Protein AF-A0A160HZS5-F1 (afdb_monomer)

Secondary structure (DSSP, 8-state):
-EEEEETTTTEEEEESGGG-SHHHHHHHHHHHHHH-GGGGGSEEEEE--S-SSPPPHHHHHHHHHH--SPPSS-EEEEEE---TTHHHHHHHHHHHSTTEEEEEES-HHHHHHHHHHHHHHHHHHHHT-

Structure (mmCIF, N/CA/C/O backbone):
data_AF-A0A160HZS5-F1
#
_entry.id   AF-A0A160HZS5-F1
#
loop_
_atom_site.group_PDB
_atom_site.id
_atom_site.type_symbol
_atom_site.label_atom_id
_atom_site.label_alt_id
_atom_site.label_comp_id
_atom_site.label_asym_id
_atom_site.label_entity_id
_atom_site.label_seq_id
_atom_site.pdbx_PDB_ins_code
_atom_site.Car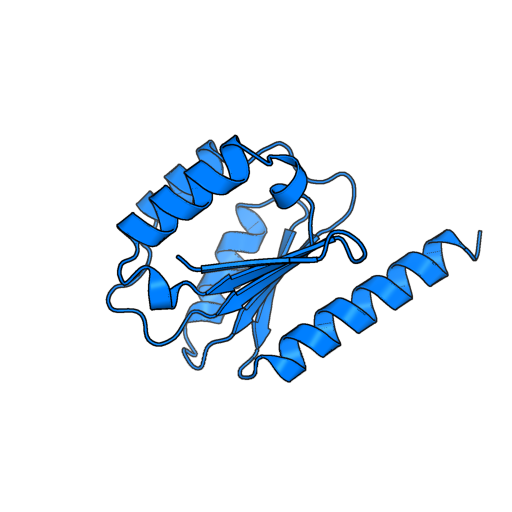tn_x
_atom_site.Cartn_y
_atom_site.Cartn_z
_atom_site.occupancy
_atom_site.B_iso_or_equiv
_atom_site.auth_seq_id
_atom_site.auth_comp_id
_atom_site.auth_asym_id
_atom_site.auth_atom_id
_atom_site.pdbx_PDB_model_num
ATOM 1 N N . MET A 1 1 ? -2.031 -5.397 -12.627 1.00 92.12 1 MET A N 1
ATOM 2 C CA . MET A 1 1 ? -2.002 -5.364 -11.156 1.00 92.12 1 MET A CA 1
ATOM 3 C C . MET A 1 1 ? -3.287 -5.983 -10.649 1.00 92.12 1 MET A C 1
ATOM 5 O O . MET A 1 1 ? -4.356 -5.501 -11.009 1.00 92.12 1 MET A O 1
ATOM 9 N N . ARG A 1 2 ? -3.185 -7.073 -9.895 1.00 94.38 2 ARG A N 1
ATOM 10 C CA . ARG A 1 2 ? -4.289 -7.700 -9.173 1.00 94.38 2 ARG A CA 1
ATOM 11 C C . ARG A 1 2 ? -4.394 -7.054 -7.798 1.00 94.38 2 ARG A C 1
ATOM 13 O O . ARG A 1 2 ? -3.390 -6.608 -7.243 1.00 94.38 2 ARG A O 1
ATOM 20 N N . TYR A 1 3 ? -5.607 -6.997 -7.275 1.00 96.19 3 TYR A N 1
ATOM 21 C CA . TYR A 1 3 ? -5.862 -6.504 -5.934 1.00 96.19 3 TYR A CA 1
ATOM 22 C C . TYR A 1 3 ? -7.100 -7.171 -5.341 1.00 96.19 3 TYR A C 1
ATOM 24 O O . TYR A 1 3 ? -7.973 -7.642 -6.070 1.00 96.19 3 TYR A O 1
ATOM 32 N N . GLU A 1 4 ? -7.169 -7.173 -4.018 1.00 96.88 4 GLU A N 1
ATOM 33 C CA . GLU A 1 4 ? -8.316 -7.614 -3.232 1.00 96.88 4 GLU A CA 1
ATOM 34 C C . GLU A 1 4 ? -8.655 -6.520 -2.212 1.00 96.88 4 GLU A C 1
ATOM 36 O O . GLU A 1 4 ? -7.766 -5.912 -1.614 1.00 96.88 4 GLU A O 1
ATOM 41 N N . ILE A 1 5 ? -9.947 -6.235 -2.051 1.00 97.12 5 ILE A N 1
ATOM 42 C CA . ILE A 1 5 ? -10.465 -5.216 -1.133 1.00 97.12 5 ILE A CA 1
ATOM 43 C C . ILE A 1 5 ? -11.285 -5.938 -0.071 1.00 97.12 5 ILE A C 1
ATOM 45 O O . ILE A 1 5 ? -12.348 -6.483 -0.365 1.00 97.12 5 ILE A O 1
ATOM 49 N N . ASP A 1 6 ? -10.812 -5.891 1.168 1.00 95.12 6 ASP A N 1
ATOM 50 C CA . ASP A 1 6 ? -11.575 -6.310 2.336 1.00 95.12 6 ASP A CA 1
ATOM 51 C C . ASP A 1 6 ? -12.248 -5.074 2.943 1.00 95.12 6 ASP A C 1
ATOM 53 O O . ASP A 1 6 ? -11.657 -4.330 3.729 1.00 95.12 6 ASP A O 1
ATOM 57 N N . GLU A 1 7 ? -13.494 -4.833 2.537 1.00 95.06 7 GLU A N 1
ATOM 58 C CA . GLU A 1 7 ? -14.312 -3.705 3.002 1.00 95.06 7 GLU A CA 1
ATOM 59 C C . GLU A 1 7 ? -14.608 -3.786 4.509 1.00 95.06 7 GLU A C 1
ATOM 61 O O . GLU A 1 7 ? -14.648 -2.761 5.195 1.00 95.06 7 GLU A O 1
ATOM 66 N N . ALA A 1 8 ? -14.793 -5.001 5.040 1.00 90.81 8 ALA A N 1
ATOM 67 C CA . ALA A 1 8 ? -15.165 -5.216 6.436 1.00 90.81 8 ALA A CA 1
ATOM 68 C C . ALA A 1 8 ? -14.028 -4.799 7.372 1.00 90.81 8 ALA A C 1
ATOM 70 O O . ALA A 1 8 ? -14.256 -4.126 8.380 1.00 90.81 8 ALA A O 1
ATOM 71 N N . ASN A 1 9 ? -12.800 -5.146 6.994 1.00 90.31 9 ASN A N 1
ATOM 72 C CA . ASN A 1 9 ? -11.610 -4.805 7.757 1.00 90.31 9 ASN A CA 1
ATOM 73 C C . ASN A 1 9 ? -10.929 -3.524 7.266 1.00 90.31 9 ASN A C 1
ATOM 75 O O . ASN A 1 9 ? -10.013 -3.040 7.924 1.00 90.31 9 ASN A O 1
ATOM 79 N N . ARG A 1 10 ? -11.370 -2.932 6.152 1.00 94.69 10 ARG A N 1
ATOM 80 C CA . ARG A 1 10 ? -10.716 -1.783 5.506 1.00 94.69 10 ARG A CA 1
ATOM 81 C C . ARG A 1 10 ? -9.245 -2.069 5.195 1.00 94.69 10 ARG A C 1
ATOM 83 O O . ARG A 1 10 ? -8.351 -1.325 5.614 1.00 94.69 10 ARG A O 1
ATOM 90 N N . VAL A 1 11 ? -9.008 -3.172 4.486 1.00 96.62 11 VAL A N 1
ATOM 91 C CA . VAL A 1 11 ? -7.679 -3.591 4.020 1.00 96.62 11 VAL A CA 1
ATOM 92 C C . VAL A 1 11 ? -7.663 -3.659 2.501 1.00 96.62 11 VAL A C 1
ATOM 94 O O . VAL A 1 11 ? -8.572 -4.214 1.889 1.00 96.62 11 VAL A O 1
ATOM 97 N N . LEU A 1 12 ? -6.611 -3.112 1.898 1.00 97.62 12 LEU A N 1
ATOM 98 C CA . LEU A 1 12 ? -6.304 -3.290 0.484 1.00 97.62 12 LEU A CA 1
ATOM 99 C C . LEU A 1 12 ? -5.104 -4.227 0.344 1.00 97.62 12 LEU A C 1
ATOM 101 O O . LEU A 1 12 ? -4.026 -3.948 0.866 1.00 97.62 12 LEU A O 1
ATOM 105 N N . MET A 1 13 ? -5.278 -5.317 -0.389 1.00 97.12 13 MET A N 1
ATOM 106 C CA . MET A 1 13 ? -4.192 -6.209 -0.775 1.00 97.12 13 MET A CA 1
ATOM 107 C C . MET A 1 13 ? -3.815 -5.946 -2.231 1.00 97.12 13 MET A C 1
ATOM 109 O O . MET A 1 13 ? -4.682 -5.952 -3.102 1.00 97.12 13 MET A O 1
ATOM 113 N N . LEU A 1 14 ? -2.533 -5.711 -2.498 1.00 96.50 14 LEU A N 1
ATOM 114 C CA . LEU A 1 14 ? -1.991 -5.432 -3.824 1.00 96.50 14 LEU A CA 1
ATOM 115 C C . LEU A 1 14 ? -0.945 -6.478 -4.197 1.00 96.50 14 LEU A C 1
ATOM 117 O O . LEU A 1 14 ? 0.009 -6.695 -3.457 1.00 96.50 14 LEU A O 1
ATOM 121 N N . ASP A 1 15 ? -1.087 -7.049 -5.388 1.00 93.81 15 ASP A N 1
ATOM 122 C CA . ASP A 1 15 ? -0.062 -7.865 -6.034 1.00 93.81 15 ASP A CA 1
ATOM 123 C C . ASP A 1 15 ? 0.577 -7.036 -7.155 1.00 93.81 15 ASP A C 1
ATOM 125 O O . ASP A 1 15 ? 0.014 -6.890 -8.254 1.00 93.81 15 ASP A O 1
ATOM 129 N N . LEU A 1 16 ? 1.758 -6.478 -6.865 1.00 91.62 16 LEU A N 1
ATOM 130 C CA . LEU A 1 16 ? 2.505 -5.655 -7.816 1.00 91.62 16 LEU A CA 1
ATOM 131 C C . LEU A 1 16 ? 3.143 -6.497 -8.926 1.00 91.62 16 LEU A C 1
ATOM 133 O O . LEU A 1 16 ? 3.223 -6.037 -10.066 1.00 91.62 16 LEU A O 1
ATOM 137 N N . VAL A 1 17 ? 3.508 -7.746 -8.626 1.00 86.88 17 VAL A N 1
ATOM 138 C CA . VAL A 1 17 ? 4.155 -8.694 -9.550 1.00 86.88 17 VAL A CA 1
ATOM 139 C C . VAL A 1 17 ? 3.323 -8.867 -10.812 1.00 86.88 17 VAL A C 1
ATOM 141 O O . VAL A 1 17 ? 3.826 -8.790 -11.932 1.00 86.88 17 VAL A O 1
ATOM 144 N N . SER A 1 18 ? 2.009 -9.011 -10.647 1.00 89.19 18 SER A N 1
ATOM 145 C CA . SER A 1 18 ? 1.072 -9.150 -11.768 1.00 89.19 18 SER A CA 1
ATOM 146 C C . SER A 1 18 ? 0.988 -7.931 -12.701 1.00 89.19 18 SER A C 1
ATOM 148 O O . SER A 1 18 ? 0.359 -8.006 -13.758 1.00 89.19 18 SER A O 1
ATOM 150 N N . ALA A 1 19 ? 1.534 -6.772 -12.318 1.00 86.94 19 ALA A N 1
ATOM 151 C CA . ALA A 1 19 ? 1.624 -5.605 -13.193 1.00 86.94 19 ALA A CA 1
ATOM 152 C C . ALA A 1 19 ? 2.845 -5.671 -14.124 1.00 86.94 19 ALA A C 1
ATOM 154 O O . ALA A 1 19 ? 2.769 -5.175 -15.252 1.00 86.94 19 ALA A O 1
ATOM 155 N N . GLY A 1 20 ? 3.933 -6.298 -13.667 1.00 85.81 20 GLY A N 1
ATOM 156 C CA . GLY A 1 20 ? 5.133 -6.578 -14.451 1.00 85.81 20 GLY A CA 1
ATOM 157 C C . GLY A 1 20 ? 5.977 -5.367 -14.858 1.00 85.81 20 GLY A C 1
ATOM 158 O O . GLY A 1 20 ? 6.850 -5.549 -15.693 1.00 85.81 20 GLY A O 1
ATOM 159 N N . SER A 1 21 ? 5.693 -4.155 -14.363 1.00 90.44 21 SER A N 1
ATOM 160 C CA . SER A 1 21 ? 6.647 -3.033 -14.354 1.00 90.44 21 SER A CA 1
ATOM 161 C C . SER A 1 21 ? 6.247 -1.932 -13.367 1.00 90.44 21 SER A C 1
ATOM 163 O O . SER A 1 21 ? 5.056 -1.774 -13.070 1.00 90.44 21 SER A O 1
ATOM 165 N N . ALA A 1 22 ? 7.204 -1.126 -12.906 1.00 90.62 22 ALA A N 1
ATOM 166 C CA . ALA A 1 22 ? 6.969 -0.001 -11.998 1.00 90.62 22 ALA A CA 1
ATOM 167 C C . ALA A 1 22 ? 6.006 1.049 -12.589 1.00 90.62 22 ALA A C 1
ATOM 169 O O . ALA A 1 22 ? 5.088 1.505 -11.903 1.00 90.62 22 ALA A O 1
ATOM 170 N N . ASP A 1 23 ? 6.129 1.363 -13.883 1.00 93.44 23 ASP A N 1
ATOM 171 C CA . ASP A 1 23 ? 5.210 2.275 -14.585 1.00 93.44 23 ASP A CA 1
ATOM 172 C C . ASP A 1 23 ? 3.764 1.753 -14.583 1.00 93.44 23 ASP A C 1
ATOM 174 O O . ASP A 1 23 ? 2.807 2.500 -14.354 1.00 93.44 23 ASP A O 1
ATOM 178 N N . ARG A 1 24 ? 3.583 0.447 -14.823 1.00 94.38 24 ARG A N 1
ATOM 179 C CA . ARG A 1 24 ? 2.256 -0.185 -14.824 1.00 94.38 24 ARG A CA 1
ATOM 180 C C . ARG A 1 24 ? 1.672 -0.260 -13.422 1.00 94.38 24 ARG A C 1
ATOM 182 O O . ARG A 1 24 ? 0.465 -0.067 -13.276 1.00 94.38 24 ARG A O 1
ATOM 189 N N . VAL A 1 25 ? 2.505 -0.511 -12.410 1.00 94.25 25 VAL A N 1
ATOM 190 C CA . VAL A 1 25 ? 2.112 -0.425 -10.997 1.00 94.25 25 VAL A CA 1
ATOM 191 C C . VAL A 1 25 ? 1.628 0.981 -10.672 1.00 94.25 25 VAL A C 1
ATOM 193 O O . VAL A 1 25 ? 0.524 1.123 -10.147 1.00 94.25 25 VAL A O 1
ATOM 196 N N . LEU A 1 26 ? 2.404 2.014 -11.017 1.00 95.25 26 LEU A N 1
ATOM 197 C CA . LEU A 1 26 ? 2.040 3.403 -10.749 1.00 95.25 26 LEU A CA 1
ATOM 198 C C . LEU A 1 26 ? 0.706 3.746 -11.406 1.00 95.25 26 LEU A C 1
ATOM 200 O O . LEU A 1 26 ? -0.203 4.209 -10.720 1.00 95.25 26 LEU A O 1
ATOM 204 N N . LYS A 1 27 ? 0.568 3.476 -12.710 1.00 96.44 27 LYS A N 1
ATOM 205 C CA . LYS A 1 27 ? -0.671 3.751 -13.444 1.00 96.44 27 LYS A CA 1
ATOM 206 C C . LYS A 1 27 ? -1.865 3.056 -12.788 1.00 96.44 27 LYS A C 1
ATOM 208 O O . LYS A 1 27 ? -2.863 3.705 -12.505 1.00 96.44 27 LYS A O 1
ATOM 213 N N . ALA A 1 28 ? -1.757 1.754 -12.522 1.00 96.12 28 ALA A N 1
ATOM 214 C CA . ALA A 1 28 ? -2.852 0.984 -11.938 1.00 96.12 28 ALA A CA 1
ATOM 215 C C . ALA A 1 28 ? -3.201 1.442 -10.512 1.00 96.12 28 ALA A C 1
ATOM 217 O O . ALA A 1 28 ? -4.374 1.468 -10.150 1.00 96.12 28 ALA A O 1
ATOM 218 N N . THR A 1 29 ? -2.200 1.825 -9.715 1.00 95.94 29 THR A N 1
ATOM 219 C CA . THR A 1 29 ? -2.405 2.330 -8.349 1.00 95.94 29 THR A CA 1
ATOM 220 C C . THR A 1 29 ? -3.092 3.690 -8.367 1.00 95.94 29 THR A C 1
ATOM 222 O O . THR A 1 29 ? -4.076 3.872 -7.657 1.00 95.94 29 THR A O 1
ATOM 225 N N . VAL A 1 30 ? -2.620 4.623 -9.203 1.00 96.69 30 VAL A N 1
ATOM 226 C CA . VAL A 1 30 ? -3.225 5.953 -9.369 1.00 96.69 30 VAL A CA 1
ATOM 227 C C . VAL A 1 30 ? -4.660 5.833 -9.873 1.00 96.69 30 VAL A C 1
ATOM 229 O O . VAL A 1 30 ? -5.554 6.451 -9.297 1.00 96.69 30 VAL A O 1
ATOM 232 N N . ASP A 1 31 ? -4.902 5.002 -10.890 1.00 96.62 31 ASP A N 1
ATOM 233 C CA . ASP A 1 31 ? -6.252 4.737 -11.389 1.00 96.62 31 ASP A CA 1
ATOM 234 C C . ASP A 1 31 ? -7.150 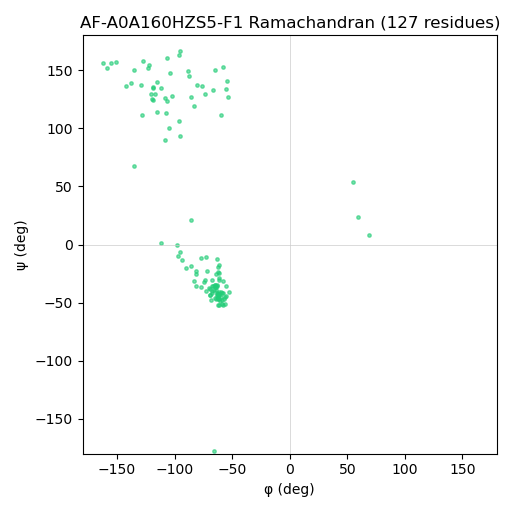4.213 -10.253 1.00 96.62 31 ASP A C 1
ATOM 236 O O . ASP A 1 31 ? -8.249 4.730 -10.054 1.00 96.62 31 ASP A O 1
ATOM 240 N N . LEU A 1 32 ? -6.680 3.245 -9.458 1.00 96.25 32 LEU A N 1
ATOM 241 C CA . LEU A 1 32 ? -7.450 2.668 -8.353 1.00 96.25 32 LEU A CA 1
ATOM 242 C C . LEU A 1 32 ? -7.815 3.711 -7.286 1.00 96.25 32 LEU A C 1
ATOM 244 O O . LEU A 1 32 ? -8.991 3.848 -6.947 1.00 96.25 32 LEU A O 1
ATOM 248 N N . ILE A 1 33 ? -6.840 4.468 -6.776 1.00 95.50 33 ILE A N 1
ATOM 249 C CA . ILE A 1 33 ? -7.096 5.456 -5.715 1.00 95.50 33 ILE A CA 1
ATOM 250 C C . ILE A 1 33 ? -7.858 6.683 -6.225 1.00 95.50 33 ILE A C 1
ATOM 252 O O . ILE A 1 33 ? -8.541 7.336 -5.447 1.00 95.50 33 ILE A O 1
ATOM 256 N N . THR A 1 34 ? -7.810 6.974 -7.527 1.00 95.19 34 THR A N 1
ATOM 257 C CA . THR A 1 34 ? -8.649 8.020 -8.132 1.00 95.19 34 THR A CA 1
ATOM 258 C C . THR A 1 34 ? -10.125 7.620 -8.110 1.00 95.19 34 THR A C 1
ATOM 260 O O . THR A 1 34 ? -10.985 8.445 -7.813 1.00 95.19 34 THR A O 1
ATOM 263 N N . HIS A 1 35 ? -10.432 6.347 -8.384 1.00 95.62 35 HIS A N 1
ATOM 264 C CA . HIS A 1 35 ? -11.810 5.839 -8.362 1.00 95.62 35 HIS A CA 1
ATOM 265 C C . HIS A 1 35 ? -12.312 5.505 -6.948 1.00 95.62 35 HIS A C 1
ATOM 267 O O . HIS A 1 35 ? -13.520 5.507 -6.715 1.00 95.62 35 HIS A O 1
ATOM 273 N N . ARG A 1 36 ? -11.407 5.192 -6.015 1.00 95.50 36 ARG A N 1
ATOM 274 C CA . ARG A 1 36 ? -11.706 4.796 -4.629 1.00 95.50 36 ARG A CA 1
ATOM 275 C C . ARG A 1 36 ? -10.766 5.529 -3.647 1.00 95.50 36 ARG A C 1
ATOM 277 O O . ARG A 1 36 ? -9.895 4.898 -3.038 1.00 95.50 36 ARG A O 1
ATOM 284 N N . PRO A 1 37 ? -10.883 6.862 -3.498 1.00 94.50 37 PRO A N 1
ATOM 285 C CA . PRO A 1 37 ? -9.940 7.674 -2.717 1.00 94.50 37 PRO A CA 1
ATOM 286 C C . PRO A 1 37 ? -9.885 7.312 -1.230 1.00 94.50 37 PRO A C 1
ATOM 288 O O . PRO A 1 37 ? -8.869 7.533 -0.568 1.00 94.50 37 PRO A O 1
ATOM 291 N N . GLU A 1 38 ? -10.940 6.711 -0.683 1.00 94.38 38 GLU A N 1
ATOM 292 C CA . GLU A 1 38 ? -10.968 6.224 0.692 1.00 94.38 38 GLU A CA 1
ATOM 293 C C . GLU A 1 38 ? -9.916 5.142 0.968 1.00 94.38 38 GLU A C 1
ATOM 295 O O . GLU A 1 38 ? -9.460 5.034 2.110 1.00 94.38 38 GLU A O 1
ATOM 300 N N . LEU A 1 39 ? -9.462 4.402 -0.054 1.00 95.50 39 LEU A N 1
ATOM 301 C CA . LEU A 1 39 ? -8.427 3.374 0.087 1.00 95.50 39 LEU A CA 1
ATOM 302 C C . LEU A 1 39 ? -7.098 3.961 0.573 1.00 95.50 39 LEU A C 1
ATOM 304 O O . LEU A 1 39 ? -6.369 3.297 1.307 1.00 95.50 39 LEU A O 1
ATOM 308 N N . CYS A 1 40 ? -6.797 5.228 0.274 1.00 94.62 40 CYS A N 1
ATOM 309 C CA . CYS A 1 40 ? -5.612 5.917 0.799 1.00 94.62 40 CYS A CA 1
ATOM 310 C C . CYS A 1 40 ? -5.607 6.020 2.333 1.00 94.62 40 CYS A C 1
ATOM 312 O O . CYS A 1 40 ? -4.553 6.250 2.932 1.00 94.62 40 CYS A O 1
ATOM 314 N N . SER A 1 41 ? -6.761 5.828 2.983 1.00 93.81 41 SER A N 1
ATOM 315 C CA . SER A 1 41 ? -6.904 5.831 4.443 1.00 93.81 41 SER A CA 1
ATOM 316 C C . SER A 1 41 ? -6.915 4.444 5.091 1.00 93.81 41 SER A C 1
ATOM 318 O O . SER A 1 41 ? -7.022 4.340 6.314 1.00 93.81 41 SER A O 1
ATOM 320 N N . TRP A 1 42 ? -6.811 3.391 4.282 1.00 95.44 42 TRP A N 1
ATOM 321 C CA . TRP A 1 42 ? -6.891 1.997 4.709 1.00 95.44 42 TRP A CA 1
ATOM 322 C C . TRP A 1 42 ? -5.514 1.380 4.927 1.00 95.44 42 TRP A C 1
ATOM 324 O O . TRP A 1 42 ? -4.503 1.898 4.442 1.00 95.44 42 TRP A O 1
ATOM 334 N N . ASP A 1 43 ? -5.473 0.255 5.635 1.00 97.06 43 ASP A N 1
ATOM 335 C CA . ASP A 1 43 ? -4.241 -0.517 5.771 1.00 97.06 43 ASP A CA 1
ATOM 336 C C . ASP A 1 43 ? -3.973 -1.286 4.469 1.00 97.06 43 ASP A C 1
ATOM 338 O O . ASP A 1 43 ? -4.894 -1.810 3.844 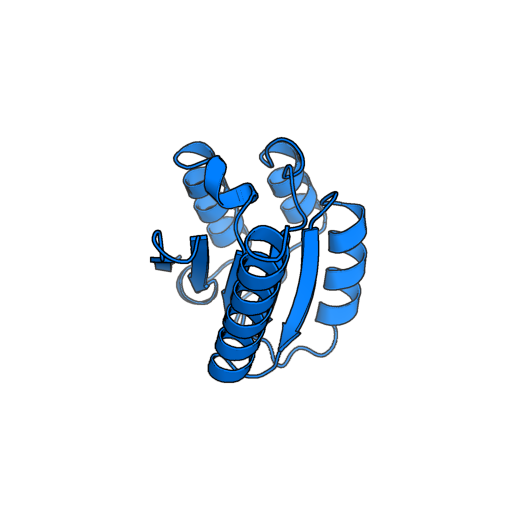1.00 97.06 43 ASP A O 1
ATOM 342 N N . TRP A 1 44 ? -2.724 -1.293 4.010 1.00 97.69 44 TRP A N 1
ATOM 343 C CA . TRP A 1 44 ? -2.314 -1.912 2.750 1.00 97.69 44 TRP A CA 1
ATOM 344 C C . TRP A 1 44 ? -1.371 -3.081 3.021 1.00 97.69 44 TRP A C 1
ATOM 346 O O . TRP A 1 44 ? -0.473 -2.975 3.858 1.00 97.69 44 TRP A O 1
ATOM 356 N N . ILE A 1 45 ? -1.537 -4.169 2.276 1.00 97.75 45 ILE A N 1
ATOM 357 C CA . ILE A 1 45 ? -0.577 -5.272 2.184 1.00 97.75 45 ILE A CA 1
ATOM 358 C C . ILE A 1 45 ? -0.145 -5.357 0.724 1.00 97.75 45 ILE A C 1
ATOM 360 O O . ILE A 1 45 ? -0.993 -5.440 -0.159 1.00 97.75 45 ILE A O 1
ATOM 364 N N . VAL A 1 46 ? 1.155 -5.287 0.464 1.00 95.88 46 VAL A N 1
ATOM 365 C CA . VAL A 1 46 ? 1.692 -5.108 -0.887 1.00 95.88 46 VAL A CA 1
ATOM 366 C C . VAL A 1 46 ? 2.744 -6.171 -1.159 1.00 95.88 46 VAL A C 1
ATOM 368 O O . VAL A 1 46 ? 3.813 -6.147 -0.559 1.00 95.88 46 VAL A O 1
ATOM 371 N N . GLU A 1 47 ? 2.450 -7.098 -2.061 1.00 93.69 47 GLU A N 1
ATOM 372 C CA . GLU A 1 47 ? 3.403 -8.102 -2.530 1.00 93.69 47 GLU A CA 1
ATOM 373 C C . GLU A 1 47 ? 4.270 -7.510 -3.643 1.00 93.69 47 GLU A C 1
ATOM 375 O O . GLU A 1 47 ? 3.762 -7.082 -4.683 1.00 93.69 47 GLU A O 1
ATOM 380 N N . CYS A 1 48 ? 5.583 -7.465 -3.402 1.00 87.06 48 CYS A N 1
ATOM 381 C CA . CYS A 1 48 ? 6.536 -6.729 -4.234 1.00 87.06 48 CYS A CA 1
ATOM 382 C C . CYS A 1 48 ? 7.501 -7.619 -5.024 1.00 87.06 48 CYS A C 1
ATOM 384 O O . CYS A 1 48 ? 8.378 -7.076 -5.688 1.00 87.06 48 CYS A O 1
ATOM 386 N N . GLU A 1 49 ? 7.417 -8.949 -4.938 1.00 82.44 49 GLU A N 1
ATOM 387 C CA . GLU A 1 49 ? 8.437 -9.824 -5.525 1.00 82.44 49 GLU A CA 1
ATOM 388 C C . GLU A 1 49 ? 7.883 -11.052 -6.251 1.00 82.44 49 GLU A C 1
ATOM 390 O O . GLU A 1 49 ? 7.000 -11.728 -5.719 1.00 82.44 49 GLU A O 1
ATOM 395 N N . PRO A 1 50 ? 8.467 -11.407 -7.415 1.00 77.56 50 PRO A N 1
ATOM 396 C CA . PRO A 1 50 ? 9.555 -10.703 -8.113 1.00 77.56 50 PRO A CA 1
ATOM 397 C C . PRO A 1 50 ? 9.050 -9.498 -8.934 1.00 77.56 50 PRO A C 1
ATOM 399 O O . PRO A 1 50 ? 8.065 -9.612 -9.656 1.00 77.56 50 PRO A O 1
ATOM 402 N N . MET A 1 51 ? 9.748 -8.360 -8.885 1.00 76.31 51 MET A N 1
ATOM 403 C CA . MET A 1 51 ? 9.514 -7.226 -9.795 1.00 76.31 51 MET A CA 1
ATOM 404 C C . MET A 1 51 ? 10.608 -7.156 -10.862 1.00 76.31 51 MET A C 1
ATOM 406 O O . MET A 1 51 ? 11.748 -7.553 -10.636 1.00 76.31 51 MET A O 1
ATOM 410 N N . THR A 1 52 ? 10.239 -6.692 -12.053 1.00 75.75 52 THR A N 1
ATOM 411 C CA . THR A 1 52 ? 11.122 -6.617 -13.230 1.00 75.75 52 THR A CA 1
ATOM 412 C C . THR A 1 52 ? 12.038 -5.397 -13.232 1.00 75.75 52 THR A C 1
ATOM 414 O O . THR A 1 52 ? 13.053 -5.397 -13.923 1.00 75.75 52 THR A O 1
ATOM 417 N N . ASP A 1 53 ? 11.647 -4.350 -12.511 1.00 83.44 53 ASP A N 1
ATOM 418 C CA . ASP A 1 53 ? 12.298 -3.049 -12.420 1.00 83.44 53 ASP A CA 1
ATOM 419 C C . ASP A 1 53 ? 11.943 -2.364 -11.090 1.00 83.44 53 ASP A C 1
ATOM 421 O O . ASP A 1 53 ? 10.917 -2.654 -10.468 1.00 83.44 53 ASP A O 1
ATOM 425 N N . ASP A 1 54 ? 12.809 -1.447 -10.661 1.00 83.75 54 ASP A N 1
ATOM 426 C CA . ASP A 1 54 ? 12.650 -0.722 -9.404 1.00 83.75 54 ASP A CA 1
ATOM 427 C C . ASP A 1 54 ? 11.797 0.540 -9.577 1.00 83.75 54 ASP A C 1
ATOM 429 O O . ASP A 1 54 ? 11.897 1.274 -10.566 1.00 83.75 54 ASP A O 1
ATOM 433 N N . ALA A 1 55 ? 11.004 0.858 -8.552 1.00 85.81 55 ALA A N 1
ATOM 434 C CA . ALA A 1 55 ? 10.343 2.152 -8.468 1.00 85.81 55 ALA A CA 1
ATOM 435 C C . ALA A 1 55 ? 11.379 3.273 -8.280 1.00 85.81 55 ALA A C 1
ATOM 437 O O . ALA A 1 55 ? 12.254 3.213 -7.417 1.00 85.81 55 ALA A O 1
ATOM 438 N N . THR A 1 56 ? 11.247 4.339 -9.065 1.00 88.81 56 THR A N 1
ATOM 439 C CA . THR A 1 56 ? 12.119 5.520 -8.966 1.00 88.81 56 THR A CA 1
ATOM 440 C C . THR A 1 56 ? 11.504 6.611 -8.090 1.00 88.81 56 THR A C 1
ATOM 442 O O . THR A 1 56 ? 10.299 6.628 -7.832 1.00 88.81 56 THR A O 1
ATOM 445 N N . VAL A 1 57 ? 12.310 7.605 -7.702 1.00 87.38 57 VAL A N 1
ATOM 446 C CA . VAL A 1 57 ? 11.825 8.804 -6.992 1.00 87.38 57 VAL A CA 1
ATOM 447 C C . VAL A 1 57 ? 10.709 9.513 -7.772 1.00 87.38 57 VAL A C 1
ATOM 449 O O . VAL A 1 57 ? 9.757 10.001 -7.172 1.00 87.38 57 VAL A O 1
ATOM 452 N N . GLN A 1 58 ? 10.772 9.531 -9.108 1.00 91.00 58 GLN A N 1
ATOM 453 C CA . GLN A 1 58 ? 9.735 10.134 -9.953 1.00 91.00 58 GLN A CA 1
ATOM 454 C C . GLN A 1 58 ? 8.412 9.364 -9.886 1.00 91.00 58 GLN A C 1
ATOM 456 O O . GLN A 1 58 ? 7.351 9.986 -9.916 1.00 91.00 58 GLN A O 1
ATOM 461 N N . HIS A 1 59 ? 8.454 8.032 -9.773 1.00 92.06 59 HIS A N 1
ATOM 462 C CA . HIS A 1 59 ? 7.241 7.241 -9.564 1.00 92.06 59 HIS A CA 1
ATOM 463 C C . HIS A 1 59 ? 6.586 7.591 -8.227 1.00 92.06 59 HIS A C 1
ATOM 465 O O . HIS A 1 59 ? 5.376 7.804 -8.166 1.00 92.06 59 HIS A O 1
ATOM 471 N N . LEU A 1 60 ? 7.392 7.714 -7.169 1.00 90.38 60 LEU A N 1
ATOM 472 C CA . LEU A 1 60 ? 6.909 8.082 -5.840 1.00 90.38 60 LEU A CA 1
ATOM 473 C C . LEU A 1 60 ? 6.351 9.507 -5.795 1.00 90.38 60 LEU A C 1
ATOM 475 O O . LEU A 1 60 ? 5.317 9.723 -5.171 1.00 90.38 60 LEU A O 1
ATOM 479 N N . ALA A 1 61 ? 6.985 10.457 -6.486 1.00 91.31 61 ALA A N 1
ATOM 480 C CA . ALA A 1 61 ? 6.490 11.827 -6.593 1.00 91.31 61 ALA A CA 1
ATOM 481 C C . ALA A 1 61 ? 5.103 11.873 -7.255 1.00 91.31 61 ALA A C 1
ATOM 483 O O . ALA A 1 61 ? 4.174 12.439 -6.687 1.00 91.31 61 ALA A O 1
ATOM 484 N N . LYS A 1 62 ? 4.928 11.184 -8.392 1.00 94.12 62 LYS A N 1
ATOM 485 C CA . LYS A 1 62 ? 3.629 11.085 -9.080 1.00 94.12 62 LYS A CA 1
ATOM 486 C C . LYS A 1 62 ? 2.561 10.405 -8.222 1.00 94.12 62 LYS A C 1
ATOM 488 O O . LYS A 1 62 ? 1.414 10.841 -8.204 1.00 94.12 62 LYS A O 1
ATOM 493 N N . LEU A 1 63 ? 2.926 9.340 -7.501 1.00 94.06 63 LEU A N 1
ATOM 494 C CA . LEU A 1 63 ? 2.003 8.685 -6.573 1.00 94.06 63 LEU A CA 1
ATOM 495 C C . LEU A 1 63 ? 1.591 9.633 -5.443 1.00 94.06 63 LEU A C 1
ATOM 497 O O . LEU A 1 63 ? 0.421 9.665 -5.083 1.00 94.06 63 LEU A O 1
ATOM 501 N N . ALA A 1 64 ? 2.535 10.404 -4.900 1.00 91.81 64 ALA A N 1
ATOM 502 C CA . ALA A 1 64 ? 2.267 11.366 -3.840 1.00 91.81 64 ALA A CA 1
ATOM 503 C C . ALA A 1 64 ? 1.378 12.531 -4.304 1.00 91.81 64 ALA A C 1
ATOM 505 O O . ALA A 1 64 ? 0.533 12.973 -3.536 1.00 91.81 64 ALA A O 1
ATOM 506 N N . GLU A 1 65 ? 1.524 12.996 -5.547 1.00 92.38 65 GLU A N 1
ATOM 507 C CA . GLU A 1 65 ? 0.644 14.013 -6.147 1.00 92.38 65 GLU A CA 1
ATOM 508 C C . GLU A 1 65 ? -0.801 13.522 -6.287 1.00 92.38 65 GLU A C 1
ATOM 510 O O . GLU A 1 65 ? -1.741 14.274 -6.037 1.00 92.38 65 GLU A O 1
ATOM 515 N N . ALA A 1 66 ? -0.980 12.252 -6.658 1.00 92.56 66 ALA A N 1
ATOM 516 C CA . ALA A 1 66 ? -2.292 11.609 -6.711 1.00 92.56 66 ALA A CA 1
ATOM 517 C C . ALA A 1 66 ? -2.820 11.211 -5.322 1.00 92.56 66 ALA A C 1
ATOM 519 O O . ALA A 1 66 ? -3.981 10.817 -5.183 1.00 92.56 66 ALA A O 1
ATOM 520 N N . TRP A 1 67 ? -1.973 11.271 -4.292 1.00 92.06 67 TRP A N 1
ATOM 521 C CA . TRP A 1 67 ? -2.338 10.845 -2.956 1.00 92.06 67 TRP A CA 1
ATOM 522 C C . TRP A 1 67 ? -3.273 11.865 -2.315 1.00 92.06 67 TRP A C 1
ATOM 524 O O . TRP A 1 67 ? -3.007 13.065 -2.281 1.00 92.06 67 TRP A O 1
ATOM 534 N N . GLY A 1 68 ? -4.387 11.369 -1.787 1.00 86.12 68 GLY A N 1
ATOM 535 C CA . GLY A 1 68 ? -5.369 12.199 -1.104 1.00 86.12 68 GLY A CA 1
ATOM 536 C C . GLY A 1 68 ? -4.842 12.822 0.198 1.00 86.12 68 GLY A C 1
ATOM 537 O O . GLY A 1 68 ? -3.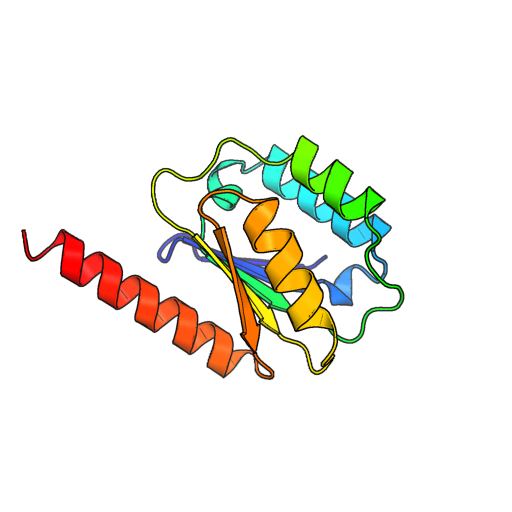692 12.613 0.599 1.00 86.12 68 GLY A O 1
ATOM 538 N N . PRO A 1 69 ? -5.699 13.569 0.915 1.00 88.44 69 PRO A N 1
ATOM 539 C CA . PRO A 1 69 ? -5.327 14.147 2.200 1.00 88.44 69 PRO A CA 1
ATOM 540 C C . PRO A 1 69 ? -4.888 13.062 3.204 1.00 88.44 69 PRO A C 1
ATOM 542 O O . PRO A 1 69 ? -5.362 11.923 3.133 1.00 88.44 69 PRO A O 1
ATOM 545 N N . PRO A 1 70 ? -4.025 13.403 4.182 1.00 89.31 70 PRO A N 1
ATOM 546 C CA . PRO A 1 70 ? -3.599 12.462 5.212 1.00 89.31 70 PRO A CA 1
ATOM 547 C C . PRO A 1 70 ? -4.794 11.842 5.946 1.00 89.31 70 PRO A C 1
ATOM 549 O O . PRO A 1 70 ? -5.754 12.553 6.266 1.00 89.31 70 PRO A O 1
ATOM 552 N N . PRO A 1 71 ? -4.749 10.541 6.277 1.00 89.31 71 PRO A N 1
ATOM 553 C CA . PRO A 1 71 ? -5.875 9.891 6.919 1.00 89.31 71 PRO A CA 1
ATOM 554 C C . PRO A 1 71 ? -6.152 10.470 8.319 1.00 89.31 71 PRO A C 1
ATOM 556 O O . PRO A 1 71 ? -5.237 10.918 9.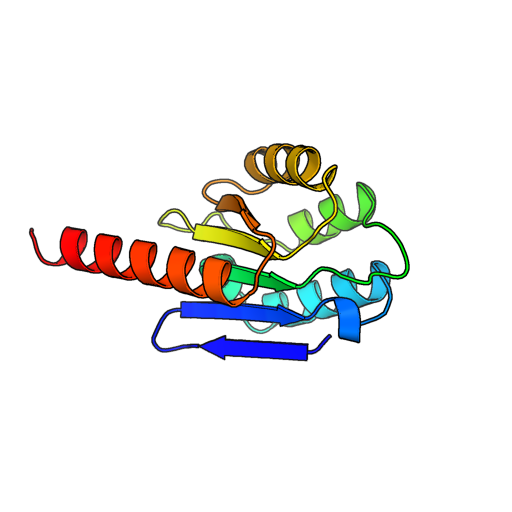029 1.00 89.31 71 PRO A O 1
ATOM 559 N N . PRO A 1 72 ? -7.420 10.448 8.773 1.00 86.88 72 PRO A N 1
ATOM 560 C CA . PRO A 1 72 ? -7.797 10.986 10.082 1.00 86.88 72 PRO A CA 1
ATOM 561 C C . PRO A 1 72 ? -7.144 10.217 11.235 1.00 86.88 72 PRO A C 1
ATOM 563 O O . PRO A 1 72 ? -6.925 10.769 12.311 1.00 86.88 72 PRO A O 1
ATOM 566 N N . VAL A 1 73 ? -6.793 8.956 10.997 1.00 88.06 73 VAL A N 1
ATOM 567 C CA . VAL A 1 73 ? -6.097 8.074 11.929 1.00 88.06 73 VAL A CA 1
ATOM 568 C C . VAL A 1 73 ? -4.995 7.355 11.164 1.00 88.06 73 VAL A C 1
ATOM 570 O O . VAL A 1 73 ? -5.150 7.091 9.977 1.00 88.06 73 VAL A O 1
ATOM 573 N N . GLU A 1 74 ? -3.910 7.017 11.854 1.00 93.38 74 GLU A N 1
ATOM 574 C CA . GLU A 1 74 ? -2.761 6.346 11.252 1.00 93.38 74 GLU A CA 1
ATOM 575 C C . GLU A 1 74 ? -3.151 5.056 10.504 1.00 93.38 74 GLU A C 1
ATOM 577 O O . GLU A 1 74 ? -3.781 4.158 11.080 1.00 93.38 74 GLU A O 1
ATOM 582 N N . ALA A 1 75 ? -2.730 4.968 9.242 1.00 94.62 75 ALA A N 1
ATOM 583 C CA . ALA A 1 75 ? -2.820 3.783 8.390 1.00 94.62 75 ALA A CA 1
ATOM 584 C C . ALA A 1 75 ? -1.432 3.154 8.208 1.00 94.62 75 ALA A C 1
ATOM 586 O O . ALA A 1 75 ? -0.412 3.814 8.422 1.00 94.62 75 ALA A O 1
ATOM 587 N N . VAL A 1 76 ? -1.368 1.886 7.815 1.00 96.56 76 VAL A N 1
ATOM 588 C CA . VAL A 1 76 ? -0.090 1.210 7.548 1.00 96.56 76 VAL A CA 1
ATOM 589 C C . VAL A 1 76 ? -0.025 0.641 6.144 1.00 96.56 76 VAL A C 1
ATOM 591 O O . VAL A 1 76 ? -1.042 0.275 5.570 1.00 96.56 76 VAL A O 1
ATOM 594 N N . THR A 1 77 ? 1.181 0.540 5.602 1.00 97.12 77 THR A N 1
ATOM 595 C CA . THR A 1 77 ? 1.485 -0.271 4.423 1.00 97.12 77 THR A CA 1
ATOM 596 C C . THR A 1 77 ? 2.510 -1.314 4.829 1.00 97.12 77 THR A C 1
ATOM 598 O O . THR A 1 77 ? 3.566 -0.963 5.349 1.00 97.12 77 THR A O 1
ATOM 601 N N . VAL A 1 78 ? 2.214 -2.588 4.602 1.00 96.88 78 VAL A N 1
ATOM 602 C CA . VAL A 1 78 ? 3.152 -3.688 4.822 1.00 96.88 78 VAL A CA 1
ATOM 603 C C . VAL A 1 78 ? 3.601 -4.209 3.466 1.00 96.88 78 VAL A C 1
ATOM 605 O O . VAL A 1 78 ? 2.794 -4.760 2.721 1.00 96.88 78 VAL A O 1
ATOM 608 N N . PHE A 1 79 ? 4.875 -4.029 3.142 1.00 95.25 79 PHE A N 1
ATOM 609 C CA . PHE A 1 79 ? 5.481 -4.604 1.949 1.00 95.25 79 PHE A CA 1
ATOM 610 C C . PHE A 1 79 ? 5.964 -6.020 2.251 1.00 95.25 79 PHE A C 1
ATOM 612 O O . PHE A 1 79 ? 6.720 -6.227 3.200 1.00 95.25 79 PHE A O 1
ATOM 619 N N . VAL A 1 80 ? 5.538 -6.981 1.439 1.00 94.69 80 VAL A N 1
ATOM 620 C CA . VAL A 1 80 ? 5.977 -8.374 1.487 1.00 94.69 80 VAL A CA 1
ATOM 621 C C . VAL A 1 80 ? 7.086 -8.550 0.459 1.00 94.69 80 VAL A C 1
ATOM 623 O O . VAL A 1 80 ? 6.841 -8.496 -0.748 1.00 94.69 80 VAL A O 1
ATOM 626 N N . THR A 1 81 ? 8.319 -8.674 0.947 1.00 91.81 81 THR A N 1
ATOM 627 C CA . THR A 1 81 ? 9.527 -8.723 0.119 1.00 91.81 81 THR A CA 1
ATOM 628 C C . THR A 1 81 ? 10.702 -9.375 0.856 1.00 91.81 81 THR A C 1
ATOM 630 O O . THR A 1 81 ? 10.813 -9.310 2.085 1.00 91.81 81 THR A O 1
ATOM 633 N N . HIS A 1 82 ? 11.611 -9.989 0.105 1.00 89.81 82 HIS A N 1
ATOM 634 C CA . HIS A 1 82 ? 12.917 -10.446 0.567 1.00 89.81 82 HIS A CA 1
ATOM 635 C C . HIS A 1 82 ? 14.015 -9.405 0.332 1.00 89.81 82 HIS A C 1
ATOM 637 O O . HIS A 1 82 ? 15.093 -9.539 0.929 1.00 89.81 82 HIS A O 1
ATOM 643 N N . ASP A 1 83 ? 13.755 -8.365 -0.468 1.00 86.00 83 ASP A N 1
ATOM 644 C CA . ASP A 1 83 ? 14.674 -7.258 -0.681 1.00 86.00 83 ASP A CA 1
ATOM 645 C C . ASP A 1 83 ? 14.977 -6.547 0.638 1.00 86.00 83 ASP A C 1
ATOM 647 O O . ASP A 1 83 ? 14.168 -5.843 1.254 1.00 86.00 83 ASP A O 1
ATOM 651 N N . ARG A 1 84 ? 16.227 -6.718 1.060 1.00 75.94 84 ARG A N 1
ATOM 652 C CA . ARG A 1 84 ? 16.740 -6.104 2.271 1.00 75.94 84 ARG A CA 1
ATOM 653 C C . ARG A 1 84 ? 16.951 -4.616 2.117 1.00 75.94 84 ARG A C 1
ATOM 655 O O . ARG A 1 84 ? 17.194 -4.018 3.144 1.00 75.94 84 ARG A O 1
ATOM 662 N N . MET A 1 85 ? 16.892 -4.011 0.936 1.00 79.69 85 MET A N 1
ATOM 663 C CA . MET A 1 85 ? 17.086 -2.570 0.746 1.00 79.69 85 MET A CA 1
ATOM 664 C C . MET A 1 85 ? 15.783 -1.774 0.851 1.00 79.69 85 MET A C 1
ATOM 666 O O . MET A 1 85 ? 15.821 -0.591 1.203 1.00 79.69 85 MET A O 1
ATOM 670 N N . LEU A 1 86 ? 14.625 -2.422 0.687 1.00 82.88 86 LEU A N 1
ATOM 671 C CA . LEU A 1 86 ? 13.319 -1.761 0.753 1.00 82.88 86 LEU A CA 1
ATOM 672 C C . LEU A 1 86 ? 13.003 -1.129 2.122 1.00 82.88 86 LEU A C 1
ATOM 674 O O . LEU A 1 86 ? 12.201 -0.202 2.204 1.00 82.88 86 LEU A O 1
ATOM 678 N N . HIS A 1 87 ? 13.677 -1.535 3.205 1.00 81.12 87 HIS A N 1
ATOM 679 C CA . HIS A 1 87 ? 13.537 -0.868 4.509 1.00 81.12 87 HIS A CA 1
ATOM 680 C C . HIS A 1 87 ? 13.979 0.607 4.484 1.00 81.12 87 HIS A C 1
ATOM 682 O O . HIS A 1 87 ? 13.435 1.419 5.235 1.00 81.12 87 HIS A O 1
ATOM 688 N N . LEU A 1 88 ? 14.953 0.975 3.641 1.00 82.12 88 LEU A N 1
ATOM 689 C CA . LEU A 1 88 ? 15.368 2.372 3.483 1.00 82.12 88 LEU A CA 1
ATOM 690 C C . LEU A 1 88 ? 14.262 3.169 2.797 1.00 82.12 88 LEU A C 1
ATOM 692 O O . LEU A 1 88 ? 13.899 4.248 3.265 1.00 82.12 88 LEU A O 1
ATOM 696 N N . TRP A 1 89 ? 13.669 2.592 1.751 1.00 84.25 89 TRP A N 1
ATOM 697 C CA . TRP A 1 89 ? 12.522 3.176 1.067 1.00 84.25 89 TRP A CA 1
ATOM 698 C C . TRP A 1 89 ? 11.322 3.327 1.996 1.00 84.25 89 TRP A C 1
ATOM 700 O O . TRP A 1 89 ? 10.746 4.406 2.036 1.00 84.25 89 TRP A O 1
ATOM 710 N N . ALA A 1 90 ? 11.006 2.332 2.828 1.00 89.00 90 ALA A N 1
ATOM 711 C CA . ALA A 1 90 ? 9.937 2.437 3.824 1.00 89.00 90 ALA A CA 1
ATOM 712 C C . ALA A 1 90 ? 10.091 3.679 4.724 1.00 89.00 90 ALA A C 1
ATOM 714 O O . ALA A 1 90 ? 9.122 4.396 4.969 1.00 89.00 90 ALA A O 1
ATOM 715 N N . ARG A 1 91 ? 11.319 4.006 5.149 1.00 87.69 91 ARG A N 1
ATOM 716 C CA . ARG A 1 91 ? 11.581 5.222 5.940 1.00 87.69 91 ARG A CA 1
ATOM 717 C C . ARG A 1 91 ? 11.405 6.503 5.132 1.00 87.69 91 ARG A C 1
ATOM 719 O O . ARG A 1 91 ? 10.898 7.476 5.674 1.00 87.69 91 ARG A O 1
ATOM 726 N N . VAL A 1 92 ? 11.808 6.520 3.863 1.00 87.31 92 VAL A N 1
ATOM 727 C CA . VAL A 1 92 ? 11.558 7.664 2.967 1.00 87.31 92 VAL A CA 1
ATOM 728 C C . VAL A 1 92 ? 10.051 7.874 2.784 1.00 87.31 92 VAL A C 1
ATOM 730 O O . VAL A 1 92 ? 9.562 8.997 2.896 1.00 87.31 92 VAL A O 1
ATOM 733 N N . LEU A 1 93 ? 9.298 6.790 2.589 1.00 91.56 93 LEU A N 1
ATOM 734 C CA . LEU A 1 93 ? 7.845 6.823 2.428 1.00 91.56 93 LEU A CA 1
ATOM 735 C C . LEU A 1 93 ? 7.129 7.311 3.698 1.00 91.56 93 LEU A C 1
ATOM 737 O O . LEU A 1 93 ? 6.150 8.043 3.595 1.00 91.56 93 LEU A O 1
ATOM 741 N N . ASP A 1 94 ? 7.632 6.983 4.891 1.00 92.38 94 ASP A N 1
ATOM 742 C CA . ASP A 1 94 ? 7.115 7.509 6.164 1.00 92.38 94 ASP A CA 1
ATOM 743 C C . ASP A 1 94 ? 7.154 9.046 6.254 1.00 92.38 94 ASP A C 1
ATOM 745 O O . ASP A 1 94 ? 6.312 9.639 6.931 1.00 92.38 94 ASP A O 1
ATOM 749 N N . PHE A 1 95 ? 8.127 9.695 5.601 1.00 88.44 95 PHE A N 1
ATOM 750 C CA . PHE A 1 95 ? 8.191 11.159 5.517 1.00 88.44 95 PHE A CA 1
ATOM 751 C C . PHE A 1 95 ? 7.270 11.716 4.429 1.00 88.44 95 PHE A C 1
ATOM 753 O O . PHE A 1 95 ? 6.685 12.781 4.615 1.00 88.44 95 PHE A O 1
ATOM 760 N N . GLN A 1 96 ? 7.131 10.999 3.311 1.00 90.69 96 GLN A N 1
ATOM 761 C CA . GLN A 1 96 ? 6.311 11.420 2.174 1.00 90.69 96 GLN A CA 1
ATOM 762 C C . GLN A 1 96 ? 4.805 11.313 2.465 1.00 90.69 96 GLN A C 1
ATOM 764 O O . GLN A 1 96 ? 4.037 12.196 2.088 1.00 90.69 96 GLN A O 1
ATOM 769 N N . PHE A 1 97 ? 4.371 10.246 3.144 1.00 93.12 97 PHE A N 1
ATOM 770 C CA . PHE A 1 97 ? 2.960 9.949 3.394 1.00 93.12 97 PHE A CA 1
ATOM 771 C C . PHE A 1 97 ? 2.611 10.168 4.867 1.00 93.12 97 PHE A C 1
ATOM 773 O O . PHE A 1 97 ? 2.687 9.273 5.710 1.00 93.12 97 PHE A O 1
ATOM 780 N N . VAL A 1 98 ? 2.194 11.394 5.180 1.00 92.19 98 VAL A N 1
AT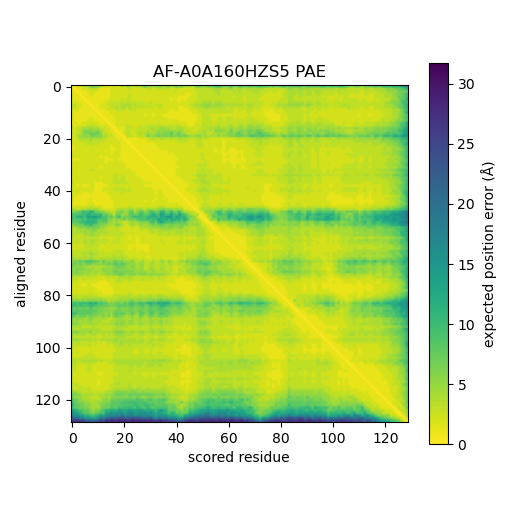OM 781 C CA . VAL A 1 98 ? 1.830 11.808 6.540 1.00 92.19 98 VAL A CA 1
ATOM 782 C C . VAL A 1 98 ? 0.754 10.886 7.127 1.00 92.19 98 VAL A C 1
ATOM 784 O O . VAL A 1 98 ? -0.255 10.599 6.486 1.00 92.19 98 VAL A O 1
ATOM 787 N N . ARG A 1 99 ? 0.956 10.452 8.382 1.00 93.56 99 ARG A N 1
ATOM 788 C CA . ARG A 1 99 ? 0.085 9.499 9.106 1.00 93.56 99 ARG A CA 1
ATOM 789 C C . ARG A 1 99 ? -0.054 8.133 8.421 1.00 93.56 99 ARG A C 1
ATOM 791 O O . ARG A 1 99 ? -1.012 7.409 8.693 1.00 93.56 99 ARG A O 1
ATOM 798 N N . ARG A 1 100 ? 0.918 7.748 7.593 1.00 95.56 100 ARG A N 1
ATOM 799 C CA . ARG A 1 100 ? 1.086 6.377 7.120 1.00 95.56 100 ARG A CA 1
ATOM 800 C C . ARG A 1 100 ? 2.434 5.826 7.572 1.00 95.56 100 ARG A C 1
ATOM 802 O O . ARG A 1 100 ? 3.443 6.520 7.494 1.00 95.56 100 ARG A O 1
ATOM 809 N N . LYS A 1 101 ? 2.435 4.590 8.071 1.00 95.31 101 LYS A N 1
ATOM 810 C CA . LYS A 1 101 ? 3.650 3.869 8.470 1.00 95.31 101 LYS A CA 1
ATOM 811 C C . LYS A 1 101 ? 3.927 2.689 7.554 1.00 95.31 101 LYS A C 1
ATOM 813 O O . LYS A 1 101 ? 3.014 1.923 7.259 1.00 95.31 101 LYS A O 1
ATOM 818 N N . HIS A 1 102 ? 5.176 2.539 7.135 1.00 95.88 102 HIS A N 1
ATOM 819 C CA . HIS A 1 102 ? 5.599 1.507 6.198 1.00 95.88 102 HIS A CA 1
ATOM 820 C C . HIS A 1 102 ? 6.428 0.444 6.915 1.00 95.88 102 HIS A C 1
ATOM 82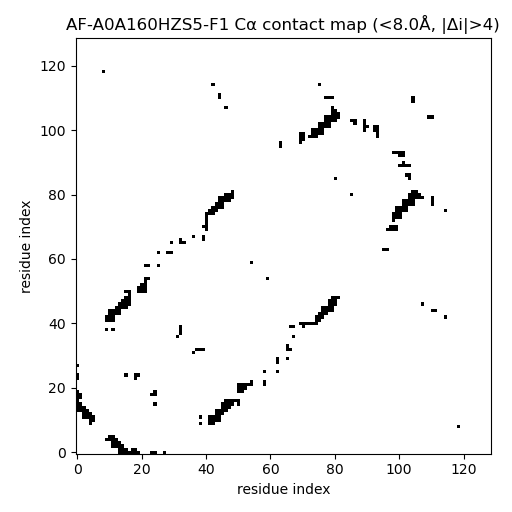2 O O . HIS A 1 102 ? 7.421 0.743 7.579 1.00 95.88 102 HIS A O 1
ATOM 828 N N . PHE A 1 103 ? 6.015 -0.808 6.768 1.00 95.00 103 PHE A N 1
ATOM 829 C CA . PHE A 1 103 ? 6.650 -1.972 7.371 1.00 95.00 103 PHE A CA 1
ATOM 830 C C . PHE A 1 103 ? 7.070 -2.955 6.287 1.00 95.00 103 PHE A C 1
ATOM 832 O O . PHE A 1 103 ? 6.487 -2.976 5.206 1.00 95.00 103 PHE A O 1
ATOM 839 N N . ILE A 1 104 ? 8.078 -3.766 6.594 1.00 93.75 104 ILE A N 1
ATOM 840 C CA . ILE A 1 104 ? 8.568 -4.825 5.716 1.00 93.75 104 ILE A CA 1
ATOM 841 C C . ILE A 1 104 ? 8.344 -6.158 6.417 1.00 93.75 104 ILE A C 1
ATOM 843 O O . ILE A 1 104 ? 8.764 -6.326 7.561 1.00 93.75 104 ILE A O 1
ATOM 847 N N . GLU A 1 105 ? 7.729 -7.098 5.717 1.00 94.88 105 GLU A N 1
ATOM 848 C CA . GLU A 1 105 ? 7.606 -8.492 6.123 1.00 94.88 105 GLU A CA 1
ATOM 849 C C . GLU A 1 105 ? 8.105 -9.398 4.997 1.00 94.88 105 GLU A C 1
ATOM 851 O O . GLU A 1 105 ? 8.163 -8.996 3.839 1.00 94.88 105 GLU A O 1
ATOM 856 N N . ARG A 1 106 ? 8.488 -10.632 5.329 1.00 92.19 106 ARG A N 1
ATOM 857 C CA . ARG A 1 106 ? 8.977 -11.608 4.332 1.00 92.19 106 ARG A CA 1
ATOM 858 C C . ARG A 1 106 ? 7.910 -12.582 3.852 1.00 92.19 106 ARG A C 1
ATOM 860 O O . ARG A 1 106 ? 8.149 -13.350 2.932 1.00 92.19 106 ARG A O 1
ATOM 867 N N . ASP A 1 107 ? 6.763 -12.582 4.516 1.00 93.00 107 ASP A N 1
ATOM 868 C CA . ASP A 1 107 ? 5.727 -13.584 4.338 1.00 93.00 107 ASP A CA 1
ATOM 869 C C . ASP A 1 107 ? 4.346 -12.935 4.427 1.00 93.00 107 ASP A C 1
ATOM 871 O O . ASP A 1 107 ? 4.078 -12.099 5.301 1.00 93.00 107 ASP A O 1
ATOM 875 N N . ILE A 1 108 ? 3.472 -13.331 3.506 1.00 93.38 108 ILE A N 1
ATOM 876 C CA . ILE A 1 108 ? 2.135 -12.760 3.363 1.00 93.38 108 ILE A CA 1
ATOM 877 C C . ILE A 1 108 ? 1.249 -13.048 4.578 1.00 93.38 108 ILE A C 1
ATOM 879 O O . ILE A 1 108 ? 0.478 -12.184 5.004 1.00 93.38 108 ILE A O 1
ATOM 883 N N . ASP A 1 109 ? 1.389 -14.215 5.206 1.00 94.75 109 ASP A N 1
ATOM 884 C CA . ASP A 1 109 ? 0.596 -14.575 6.375 1.00 94.75 109 ASP A CA 1
ATOM 885 C C . ASP A 1 109 ? 1.066 -13.813 7.617 1.00 94.75 109 ASP A C 1
ATOM 887 O O . ASP A 1 109 ? 0.249 -13.453 8.472 1.00 94.75 109 ASP A O 1
ATOM 891 N N . ILE A 1 110 ? 2.365 -13.509 7.726 1.00 95.44 110 ILE A N 1
ATOM 892 C CA . ILE A 1 110 ? 2.875 -12.609 8.771 1.00 95.44 110 ILE A CA 1
ATOM 893 C C . ILE A 1 110 ? 2.300 -11.199 8.587 1.00 95.44 110 ILE A C 1
ATOM 895 O O . ILE A 1 110 ? 1.782 -10.633 9.556 1.00 95.44 110 ILE A O 1
ATOM 899 N N . ALA A 1 111 ? 2.316 -10.662 7.364 1.00 95.75 111 ALA A N 1
ATOM 900 C CA . ALA A 1 111 ? 1.751 -9.346 7.062 1.00 95.75 111 ALA A CA 1
ATOM 901 C C . ALA A 1 111 ? 0.248 -9.274 7.383 1.00 95.75 111 ALA A C 1
ATOM 903 O O . ALA A 1 111 ? -0.206 -8.350 8.066 1.00 95.75 111 ALA A O 1
ATOM 904 N N . ARG A 1 112 ? -0.520 -10.299 6.993 1.00 95.31 112 ARG A N 1
ATOM 905 C CA . ARG A 1 112 ? -1.948 -10.424 7.331 1.00 95.31 112 ARG A CA 1
ATOM 906 C C . ARG A 1 112 ? -2.181 -10.443 8.841 1.00 95.31 112 ARG A C 1
ATOM 908 O O . ARG A 1 112 ? -3.002 -9.680 9.350 1.00 95.31 112 ARG A O 1
ATOM 915 N N . ARG A 1 113 ? -1.418 -11.249 9.591 1.00 95.44 113 ARG A N 1
ATOM 916 C CA . ARG A 1 113 ? -1.500 -11.282 11.065 1.00 95.44 113 ARG A CA 1
ATOM 917 C C . ARG A 1 113 ? -1.111 -9.950 11.705 1.00 95.44 113 ARG A C 1
ATOM 919 O O . ARG A 1 113 ? -1.658 -9.592 12.749 1.00 95.44 113 ARG A O 1
ATOM 926 N N . PHE A 1 114 ? -0.155 -9.220 11.135 1.00 95.12 114 PHE A N 1
ATOM 927 C CA . PHE A 1 114 ? 0.227 -7.894 11.618 1.00 95.12 114 PHE A CA 1
ATOM 928 C C . PHE A 1 114 ? -0.939 -6.905 11.509 1.00 95.12 114 PHE A C 1
ATOM 930 O O . PHE A 1 114 ? -1.320 -6.304 12.518 1.00 95.12 114 PHE A O 1
ATOM 937 N N . VAL A 1 115 ? -1.550 -6.800 10.326 1.00 95.31 115 VAL A N 1
ATOM 938 C CA . VAL A 1 115 ? -2.688 -5.901 10.087 1.00 95.31 115 VAL A CA 1
ATOM 939 C C . VAL A 1 115 ? -3.887 -6.288 10.961 1.00 95.31 115 VAL A C 1
ATOM 941 O O . VAL A 1 115 ? -4.415 -5.440 11.681 1.00 95.31 115 VAL A O 1
ATOM 944 N N . ALA A 1 116 ? -4.239 -7.576 11.029 1.00 93.19 116 ALA A N 1
ATOM 945 C CA . ALA A 1 116 ? -5.352 -8.055 11.853 1.00 93.19 116 ALA A CA 1
ATOM 946 C C . ALA A 1 116 ? -5.186 -7.724 13.354 1.00 93.19 116 ALA A C 1
ATOM 948 O O . ALA A 1 116 ? -6.131 -7.285 14.021 1.00 93.19 116 ALA A O 1
ATOM 949 N N . ARG A 1 117 ? -3.968 -7.874 13.904 1.00 92.81 117 ARG A N 1
ATOM 950 C CA . ARG A 1 117 ? -3.670 -7.495 15.301 1.00 92.81 117 ARG A CA 1
ATOM 951 C C . ARG A 1 117 ? -3.839 -5.996 15.531 1.00 92.81 117 ARG A C 1
ATOM 953 O O . ARG A 1 117 ? -4.412 -5.593 16.545 1.00 92.81 117 ARG A O 1
ATOM 960 N N . ARG A 1 118 ? -3.366 -5.168 14.597 1.00 91.00 118 ARG A N 1
ATOM 961 C CA . ARG A 1 118 ? -3.493 -3.706 14.677 1.00 91.00 118 ARG A CA 1
ATOM 962 C C . ARG A 1 118 ? -4.957 -3.271 14.677 1.00 91.00 118 ARG A C 1
ATOM 964 O O . ARG A 1 118 ? -5.344 -2.414 15.470 1.00 91.00 118 ARG A O 1
ATOM 971 N N . GLN A 1 119 ? -5.772 -3.882 13.828 1.00 87.06 119 GLN A N 1
ATOM 972 C CA . GLN A 1 119 ? -7.200 -3.587 13.745 1.00 87.06 119 GLN A CA 1
ATOM 973 C C . GLN A 1 119 ? -7.937 -3.971 15.020 1.00 87.06 119 GLN A C 1
ATOM 975 O O . GLN A 1 119 ? -8.664 -3.150 15.580 1.00 87.06 119 GLN A O 1
ATOM 980 N N . SER A 1 120 ? -7.660 -5.165 15.543 1.00 87.06 120 SER A N 1
ATOM 981 C CA . SER A 1 120 ? -8.214 -5.628 16.819 1.00 87.06 120 SER A CA 1
ATOM 982 C C . SER A 1 120 ? -7.883 -4.658 17.9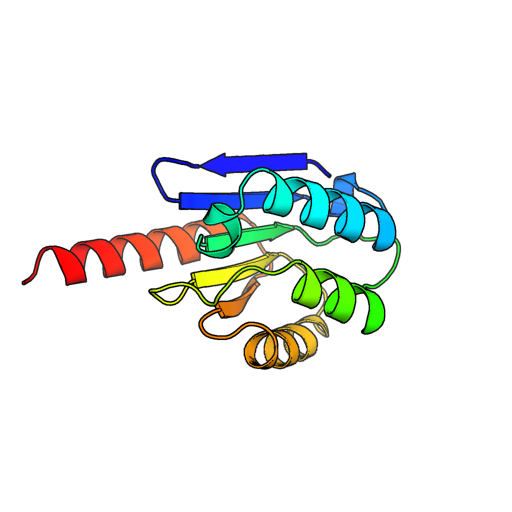60 1.00 87.06 120 SER A C 1
ATOM 984 O O . SER A 1 120 ? -8.766 -4.251 18.715 1.00 87.06 120 SER A O 1
ATOM 986 N N . ALA A 1 121 ? -6.627 -4.202 18.045 1.00 85.75 121 ALA A N 1
ATOM 987 C CA . ALA A 1 121 ? -6.196 -3.228 19.050 1.00 85.75 121 ALA A CA 1
ATOM 988 C C . ALA A 1 121 ? -6.896 -1.865 18.897 1.00 85.75 121 ALA A C 1
ATOM 990 O O . ALA A 1 121 ? -7.226 -1.208 19.887 1.00 85.75 121 ALA A O 1
ATOM 991 N N . ARG A 1 122 ? -7.152 -1.435 17.658 1.00 82.50 122 ARG A N 1
ATOM 992 C CA . ARG A 1 122 ? -7.844 -0.177 17.360 1.00 82.50 122 ARG A CA 1
ATOM 993 C C . ARG A 1 122 ? -9.319 -0.226 17.750 1.00 82.50 122 ARG A C 1
ATOM 995 O O . ARG A 1 122 ? -9.798 0.720 18.370 1.00 82.50 122 ARG A O 1
ATOM 1002 N N . ILE A 1 123 ? -10.002 -1.331 17.453 1.00 81.94 123 ILE A N 1
ATOM 1003 C CA . ILE A 1 123 ? -11.393 -1.573 17.863 1.00 81.94 123 ILE A CA 1
ATOM 1004 C C . ILE A 1 123 ? -11.493 -1.610 19.392 1.00 81.94 123 ILE A C 1
ATOM 1006 O O . ILE A 1 123 ? -12.329 -0.916 19.968 1.00 81.94 123 ILE A O 1
ATOM 1010 N N . ALA A 1 124 ? -10.590 -2.330 20.065 1.00 81.56 124 ALA A N 1
ATOM 1011 C CA . ALA A 1 124 ? -10.553 -2.381 21.526 1.00 81.56 124 ALA A CA 1
ATOM 1012 C C . ALA A 1 124 ? -10.383 -0.984 22.153 1.00 81.56 124 ALA A C 1
ATOM 1014 O O . ALA A 1 124 ? -11.077 -0.643 23.107 1.00 81.56 124 ALA A O 1
ATOM 1015 N N . LYS A 1 125 ? -9.517 -0.134 21.581 1.00 78.56 125 LYS A N 1
ATOM 1016 C CA . LYS A 1 125 ? -9.318 1.250 22.045 1.00 78.56 125 LYS A CA 1
ATOM 1017 C C . LYS A 1 125 ? -10.540 2.149 21.818 1.00 78.56 125 LYS A C 1
ATOM 1019 O O . LYS A 1 125 ? -10.728 3.106 22.565 1.00 78.56 125 LYS A O 1
ATOM 1024 N N . MET A 1 126 ? -11.334 1.885 20.781 1.00 72.44 126 MET A N 1
ATOM 1025 C CA . MET A 1 126 ? -12.568 2.628 20.504 1.00 72.44 126 MET A CA 1
ATOM 1026 C C . MET A 1 126 ? -13.717 2.206 21.424 1.00 72.44 126 MET A C 1
ATOM 1028 O O . MET A 1 126 ? -14.475 3.069 21.847 1.00 72.44 126 MET A O 1
ATOM 1032 N N . ASN A 1 127 ? -13.809 0.915 21.757 1.00 73.00 127 ASN A N 1
ATOM 1033 C CA . ASN A 1 127 ? -14.875 0.357 22.596 1.00 73.00 127 ASN A CA 1
ATOM 1034 C C . ASN A 1 127 ? -14.591 0.453 24.105 1.00 73.00 127 ASN A C 1
ATOM 1036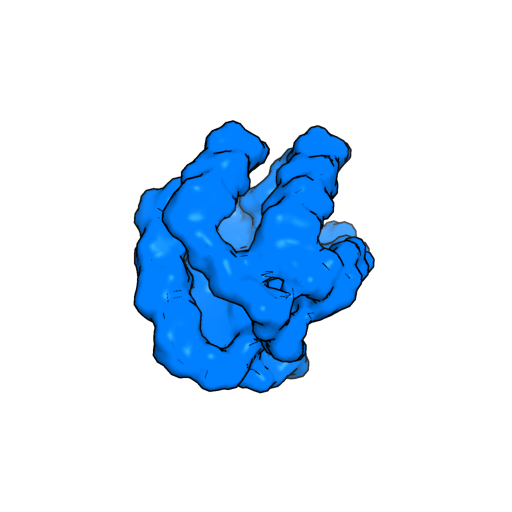 O O . ASN A 1 127 ? -15.505 0.309 24.906 1.00 73.00 127 ASN A O 1
ATOM 1040 N N . GLY A 1 128 ? -13.334 0.662 24.506 1.00 61.28 128 GLY A N 1
ATOM 1041 C CA . GLY A 1 128 ? -12.929 0.873 25.901 1.00 61.28 128 GLY A CA 1
ATOM 1042 C C . GLY A 1 128 ? -13.036 2.327 26.379 1.00 61.28 128 GLY A C 1
ATOM 1043 O O . GLY A 1 128 ? -12.321 2.697 27.309 1.00 61.28 128 GLY A O 1
ATOM 1044 N N . LYS A 1 129 ? -13.849 3.152 25.709 1.00 48.44 129 LYS A N 1
ATOM 1045 C CA . LYS A 1 129 ? -14.172 4.530 26.097 1.00 48.44 129 LYS A CA 1
ATOM 1046 C C . LYS A 1 129 ? -15.612 4.636 26.564 1.00 48.44 129 LYS A C 1
ATOM 1048 O O . LYS A 1 129 ? -16.479 4.075 25.863 1.00 48.44 129 LYS A O 1
#

Solvent-accessible surface area (backbone atoms only — not comparable to full-atom values): 7103 Å² total; per-residue (Å²): 88,52,71,50,76,42,76,91,79,42,35,40,38,38,36,44,36,71,31,62,33,42,71,49,36,50,53,52,50,49,55,48,38,71,79,40,56,69,57,77,46,28,34,34,40,35,38,54,65,74,60,79,53,77,78,47,73,69,56,54,50,55,50,55,71,69,46,69,81,65,36,97,53,78,24,38,36,32,37,26,40,83,66,81,65,53,60,60,52,28,56,54,46,38,69,72,38,55,54,35,46,53,47,81,32,75,40,68,67,60,44,51,52,50,53,52,51,52,51,53,55,50,53,51,63,63,68,74,108

Radius of gyration: 14.25 Å; Cα contacts (8 Å, |Δi|>4): 194; chains: 1; bounding box: 32×29×41 Å

Sequence (129 aa):
MRYEIDEANRVLMLDLVSAGSADRVLKATVDLITHRPELCSWDWIVECEPMTDDATVQHLAKLAEAWGPPPPVEAVTVFVTHDRMLHLWARVLDFQFVRRKHFIERDIDIARRFVARRQSARIAKMNGK

Mean predicted aligned error: 4.02 Å

pLDDT: mean 90.48, std 7.25, range [48.44, 97.75]

Nearest PDB structures (foldseek):
  9f99-assembly1_B  TM=4.401E-01  e=2.209E-01  Homo sapiens
  9f9a-assembly1_B  TM=4.567E-01  e=7.132E-01  Homo sapiens

Foldseek 3Di:
DDWDADPVLLEIEEEVVVLQALVSSLVVLLVVCVVVVCNLQGAYEYECPPHPDDHDPVSVVSSLVSHDDAHPAAYEYEYADPPPCCVVVQVVVCVSRDSYHYHYDNDRVVVVVVSVVVSVVVVCVVVVD